Protein AF-A0A7L3P5R2-F1 (afdb_monomer_lite)

InterPro domains:
  IPR001412 Aminoacyl-tRNA synthetase, class I, conserved site [PS00178] (91-102)
  IPR002300 Aminoacyl-tRNA synthetase, class Ia [PF00133] (68-122)
  IPR002302 Leucine-tRNA ligase [PTHR43740] (38-122)
  IPR014729 Rossmann-like alpha/beta/alpha sandwich fold [G3DSA:3.40.50.620] (52-122)

Structure (mmCIF, N/CA/C/O backbone):
data_AF-A0A7L3P5R2-F1
#
_entry.id   AF-A0A7L3P5R2-F1
#
loop_
_atom_site.group_PDB
_atom_site.id
_atom_site.type_symbol
_atom_site.label_atom_id
_atom_site.label_alt_id
_atom_site.label_comp_id
_atom_site.label_asym_id
_atom_site.label_entity_id
_atom_site.label_seq_id
_atom_site.pdbx_PDB_ins_code
_atom_site.Cartn_x
_atom_site.Cartn_y
_atom_site.Cartn_z
_atom_site.occupancy
_atom_site.B_iso_or_equiv
_atom_site.auth_seq_id
_atom_site.auth_comp_id
_atom_site.auth_asym_id
_atom_site.auth_atom_id
_atom_site.pdbx_PDB_model_num
ATOM 1 N N . MET A 1 1 ? 15.165 -27.788 -8.217 1.00 37.94 1 MET A N 1
ATOM 2 C CA . MET A 1 1 ? 15.853 -26.503 -7.957 1.00 37.94 1 MET A CA 1
ATOM 3 C C . MET A 1 1 ? 15.854 -26.279 -6.453 1.00 37.94 1 MET A C 1
ATOM 5 O O . MET A 1 1 ? 14.787 -26.350 -5.860 1.00 37.94 1 MET A O 1
ATOM 9 N N . GLN A 1 2 ? 17.023 -26.158 -5.823 1.00 39.28 2 GLN A N 1
ATOM 10 C CA . GLN A 1 2 ? 17.146 -26.109 -4.360 1.00 39.28 2 GLN A CA 1
ATOM 11 C C . GLN A 1 2 ? 17.000 -24.658 -3.872 1.00 39.28 2 GLN A C 1
ATOM 13 O O . GLN A 1 2 ? 17.796 -23.802 -4.243 1.00 39.28 2 GLN A O 1
ATOM 18 N N . SER A 1 3 ? 15.969 -24.378 -3.073 1.00 40.75 3 SER A N 1
ATOM 19 C CA . SER A 1 3 ? 15.733 -23.066 -2.454 1.00 40.75 3 SER A CA 1
ATOM 20 C C . SER A 1 3 ? 16.736 -22.801 -1.327 1.00 40.75 3 SER A C 1
ATOM 22 O O . SER A 1 3 ? 16.927 -23.668 -0.473 1.00 40.75 3 SER A O 1
ATOM 24 N N . VAL A 1 4 ? 17.321 -21.601 -1.271 1.00 52.22 4 VAL A N 1
ATOM 25 C CA . VAL A 1 4 ? 18.307 -21.220 -0.244 1.00 52.22 4 VAL A CA 1
ATOM 26 C C . VAL A 1 4 ? 17.676 -20.237 0.743 1.00 52.22 4 VAL A C 1
ATOM 28 O O . VAL A 1 4 ? 17.328 -19.113 0.391 1.00 52.22 4 VAL A O 1
ATOM 31 N N . CYS A 1 5 ? 17.536 -20.652 2.003 1.00 44.84 5 CYS A N 1
ATOM 32 C CA . CYS A 1 5 ? 17.030 -19.810 3.087 1.00 44.84 5 CYS A CA 1
ATOM 33 C C . CYS A 1 5 ? 18.196 -19.361 3.979 1.00 44.84 5 CYS A C 1
ATOM 35 O O . CYS A 1 5 ? 18.815 -20.189 4.648 1.00 44.84 5 CYS A O 1
ATOM 37 N N . GLN A 1 6 ? 18.508 -18.061 3.996 1.00 50.25 6 GLN A N 1
ATOM 38 C CA . GLN A 1 6 ? 19.537 -17.503 4.880 1.00 50.25 6 GLN A CA 1
ATOM 39 C C . GLN A 1 6 ? 18.893 -17.012 6.187 1.00 50.25 6 GLN A C 1
ATOM 41 O O . GLN A 1 6 ? 18.003 -16.156 6.185 1.00 50.25 6 GLN A O 1
ATOM 46 N N . ARG A 1 7 ? 19.338 -17.559 7.327 1.00 43.69 7 ARG A N 1
ATOM 47 C CA . ARG A 1 7 ? 18.971 -17.061 8.664 1.00 43.69 7 ARG A CA 1
ATOM 48 C C . ARG A 1 7 ? 19.864 -15.883 9.025 1.00 43.69 7 ARG A C 1
ATOM 50 O O . ARG A 1 7 ? 21.067 -16.062 9.181 1.00 43.69 7 ARG A O 1
ATOM 57 N N . VAL A 1 8 ? 19.270 -14.712 9.240 1.00 49.19 8 VAL A N 1
ATOM 58 C CA . VAL A 1 8 ? 19.957 -13.570 9.853 1.00 49.19 8 VAL A CA 1
ATOM 59 C C . VAL A 1 8 ? 19.365 -13.383 11.248 1.00 49.19 8 VAL A C 1
ATOM 61 O O . VAL A 1 8 ? 18.234 -12.929 11.405 1.00 49.19 8 VAL A O 1
ATOM 64 N N . GLY A 1 9 ? 20.092 -13.822 12.276 1.00 37.81 9 GLY A N 1
ATOM 65 C CA . GLY A 1 9 ? 19.675 -13.687 13.672 1.00 37.81 9 GLY A CA 1
ATOM 66 C C . GLY A 1 9 ? 20.339 -12.482 14.330 1.00 37.81 9 GLY A C 1
ATOM 67 O O . GLY A 1 9 ? 21.562 -12.438 14.412 1.00 37.81 9 GLY A O 1
ATOM 68 N N . THR A 1 10 ? 19.556 -11.533 14.843 1.00 45.91 10 THR A N 1
ATOM 69 C CA . THR A 1 10 ? 20.037 -10.544 15.817 1.00 45.91 10 THR A CA 1
ATOM 70 C C . THR A 1 10 ? 19.516 -10.924 17.200 1.00 45.91 10 THR A C 1
ATOM 72 O O . THR A 1 10 ? 18.316 -11.083 17.420 1.00 45.91 10 THR A O 1
ATOM 75 N N . CYS A 1 11 ? 20.433 -11.138 18.143 1.00 36.56 11 CYS A N 1
ATOM 76 C CA . CYS A 1 11 ? 20.096 -11.489 19.517 1.00 36.56 11 CYS A CA 1
ATOM 77 C C . CYS A 1 11 ? 19.846 -10.198 20.307 1.00 36.56 11 CYS A C 1
ATOM 79 O O . CYS A 1 11 ? 20.792 -9.510 20.684 1.00 36.56 11 CYS A O 1
ATOM 81 N N . SER A 1 12 ? 18.584 -9.828 20.532 1.00 40.41 12 SER A N 1
ATOM 82 C CA . SER A 1 12 ? 18.245 -8.709 21.417 1.00 40.41 12 SER A CA 1
ATOM 83 C C . SER A 1 12 ? 18.005 -9.228 22.837 1.00 40.41 12 SER A C 1
ATOM 85 O O . SER A 1 12 ? 16.939 -9.770 23.137 1.00 40.41 12 SER A O 1
ATOM 87 N N . SER A 1 13 ? 18.976 -9.060 23.734 1.00 37.53 13 SER A N 1
ATOM 88 C CA . SER A 1 13 ? 18.777 -9.296 25.166 1.00 37.53 13 SER A CA 1
ATOM 89 C C . SER A 1 13 ? 18.027 -8.111 25.788 1.00 37.53 13 SER A C 1
ATOM 91 O O . SER A 1 13 ? 18.634 -7.107 26.155 1.00 37.53 13 SER A O 1
ATOM 93 N N . CYS A 1 14 ? 16.701 -8.202 25.912 1.00 36.53 14 CYS A N 1
ATOM 94 C CA . CYS A 1 14 ? 15.924 -7.231 26.688 1.00 36.53 14 CYS A CA 1
ATOM 95 C C . CYS A 1 14 ? 16.008 -7.562 28.184 1.00 36.53 14 CYS A C 1
ATOM 97 O O . CYS A 1 14 ? 15.380 -8.509 28.655 1.00 36.53 14 CYS A O 1
ATOM 99 N N . LEU A 1 15 ? 16.744 -6.753 28.946 1.00 35.22 15 LEU A N 1
ATOM 100 C CA . LEU A 1 15 ? 16.691 -6.765 30.407 1.00 35.22 15 LEU A CA 1
ATOM 101 C C . LEU A 1 15 ? 15.451 -5.990 30.873 1.00 35.22 15 LEU A C 1
ATOM 103 O O . LEU A 1 15 ? 15.415 -4.767 30.779 1.00 35.22 15 LEU A O 1
ATOM 107 N N . LYS A 1 16 ? 14.426 -6.684 31.383 1.00 39.38 16 LYS A N 1
ATOM 108 C CA . LYS A 1 16 ? 13.347 -6.038 32.151 1.00 39.38 16 LYS A CA 1
ATOM 109 C C . LYS A 1 16 ? 13.667 -6.117 33.643 1.00 39.38 16 LYS A C 1
ATOM 111 O O . LYS A 1 16 ? 13.842 -7.204 34.185 1.00 39.38 16 LYS A O 1
ATOM 116 N N . ARG A 1 17 ? 13.715 -4.957 34.300 1.00 37.00 17 ARG A N 1
ATOM 117 C CA . ARG A 1 17 ? 13.842 -4.806 35.755 1.00 37.00 17 ARG A CA 1
ATOM 118 C C . ARG A 1 17 ? 12.449 -4.974 36.377 1.00 37.00 17 ARG A C 1
ATOM 120 O O . ARG A 1 17 ? 11.601 -4.114 36.170 1.00 37.00 17 ARG A O 1
ATOM 127 N N . GLN A 1 18 ? 12.192 -6.063 37.103 1.00 39.16 18 GLN A N 1
ATOM 128 C CA . GLN A 1 18 ? 11.048 -6.137 38.023 1.00 39.16 18 GLN A CA 1
ATOM 129 C C . GLN A 1 18 ? 11.539 -5.777 39.426 1.00 39.16 18 GLN A C 1
ATOM 131 O O . GLN A 1 18 ? 12.379 -6.478 39.984 1.00 39.16 18 GLN A O 1
ATOM 136 N N . LEU A 1 19 ? 11.040 -4.669 39.972 1.00 37.09 19 LEU A N 1
ATOM 137 C CA . LEU A 1 19 ? 11.178 -4.330 41.386 1.00 37.09 19 LEU A CA 1
ATOM 138 C C . LEU A 1 19 ? 9.945 -4.878 42.105 1.00 37.09 19 LEU A C 1
ATOM 140 O O . LEU A 1 19 ? 8.884 -4.268 42.033 1.00 37.09 19 LEU A O 1
ATOM 144 N N . ASN A 1 20 ? 10.089 -6.016 42.781 1.00 33.75 20 ASN A N 1
ATOM 145 C CA . ASN A 1 20 ? 9.137 -6.439 43.804 1.00 33.75 20 ASN A CA 1
ATOM 146 C C . ASN A 1 20 ? 9.793 -6.201 45.169 1.00 33.75 20 ASN A C 1
ATOM 148 O O . ASN A 1 20 ? 10.969 -6.511 45.356 1.00 33.75 20 ASN A O 1
ATOM 152 N N . GLY A 1 21 ? 9.048 -5.557 46.067 1.00 39.06 21 GLY A N 1
ATOM 153 C CA . GLY A 1 21 ? 9.533 -5.066 47.352 1.00 39.06 21 GLY A CA 1
ATOM 154 C C . GLY A 1 21 ? 9.866 -6.147 48.384 1.00 39.06 21 GLY A C 1
ATOM 155 O O . GLY A 1 21 ? 9.435 -7.289 48.271 1.00 39.06 21 GLY A O 1
ATOM 156 N N . LEU A 1 22 ? 10.603 -5.676 49.399 1.00 45.34 22 LEU A N 1
ATOM 157 C CA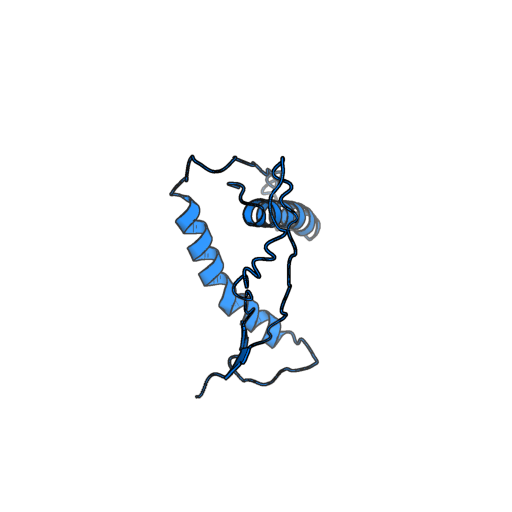 . LEU A 1 22 ? 11.004 -6.284 50.676 1.00 45.34 22 LEU A CA 1
ATOM 158 C C . LEU A 1 22 ? 11.828 -7.589 50.626 1.00 45.34 22 LEU A C 1
ATOM 160 O O . LEU A 1 22 ? 11.323 -8.658 50.316 1.00 45.34 22 LEU A O 1
ATOM 164 N N . LEU A 1 23 ? 13.108 -7.449 51.014 1.00 48.00 23 LEU A N 1
ATOM 165 C CA . LEU A 1 23 ? 14.112 -8.484 51.316 1.00 48.00 23 LEU A CA 1
ATOM 166 C C . LEU A 1 23 ? 14.033 -9.769 50.467 1.00 48.00 23 LEU A C 1
ATOM 168 O O . LEU A 1 23 ? 13.486 -10.786 50.881 1.00 48.00 23 LEU A O 1
ATOM 172 N N . GLY A 1 24 ? 14.690 -9.770 49.307 1.00 35.06 24 GLY A N 1
ATOM 173 C CA . GLY A 1 24 ? 14.839 -10.981 48.504 1.00 35.06 24 GLY A CA 1
ATOM 174 C C . GLY A 1 24 ? 15.974 -10.863 47.496 1.00 35.06 24 GLY A C 1
ATOM 175 O O . GLY A 1 24 ? 15.980 -9.961 46.665 1.00 35.06 24 GLY A O 1
ATOM 176 N N . LEU A 1 25 ? 16.939 -11.779 47.601 1.00 38.78 25 LEU A N 1
ATOM 177 C CA . LEU A 1 25 ? 18.038 -12.036 46.668 1.00 38.78 25 LEU A CA 1
ATOM 178 C C . LEU A 1 25 ? 17.713 -11.678 45.207 1.00 38.78 25 LEU A C 1
ATOM 180 O O . LEU A 1 25 ? 16.754 -12.184 44.622 1.00 38.78 25 LEU A O 1
ATOM 184 N N . ILE A 1 26 ? 18.585 -10.873 44.593 1.00 40.59 26 ILE A N 1
ATOM 185 C CA . ILE A 1 26 ? 18.522 -10.498 43.177 1.00 40.59 26 ILE A CA 1
ATOM 186 C C . ILE A 1 26 ? 18.785 -11.749 42.320 1.00 40.59 26 ILE A C 1
ATOM 188 O O . ILE A 1 26 ? 19.919 -12.043 41.942 1.00 40.59 26 ILE A O 1
ATOM 192 N N . LYS A 1 27 ? 17.739 -12.515 41.999 1.00 36.44 27 LYS A N 1
ATOM 193 C CA . LYS A 1 27 ? 17.817 -13.608 41.022 1.00 36.44 27 LYS A CA 1
ATOM 194 C C . LYS A 1 27 ? 17.681 -13.035 39.612 1.00 36.44 27 LYS A C 1
ATOM 196 O O . LYS A 1 27 ? 16.581 -12.764 39.136 1.00 36.44 27 LYS A O 1
ATOM 201 N N . TRP A 1 28 ? 18.809 -12.891 38.917 1.00 38.62 28 TRP A N 1
ATOM 202 C CA . TRP A 1 28 ? 18.831 -12.624 37.478 1.00 38.62 28 TRP A CA 1
ATOM 203 C C . TRP A 1 28 ? 18.371 -13.872 36.718 1.00 38.62 28 TRP A C 1
ATOM 205 O O . TRP A 1 28 ? 19.161 -14.755 36.392 1.00 38.62 28 TRP A O 1
ATOM 215 N N . GLN A 1 29 ? 17.078 -13.967 36.422 1.00 39.81 29 GLN A N 1
ATOM 216 C CA . GLN A 1 29 ? 16.579 -14.947 35.462 1.00 39.81 29 GLN A CA 1
ATOM 217 C C . GLN A 1 29 ? 16.835 -14.416 34.046 1.00 39.81 29 GLN A C 1
ATOM 219 O O . GLN A 1 29 ? 16.123 -13.536 33.559 1.00 39.81 29 GLN A O 1
ATOM 224 N N . ARG A 1 30 ? 17.850 -14.959 33.361 1.00 38.75 30 ARG A N 1
ATOM 225 C CA . ARG A 1 30 ? 17.992 -14.811 31.904 1.00 38.75 30 ARG A CA 1
ATOM 226 C C . ARG A 1 30 ? 16.826 -15.541 31.231 1.00 38.75 30 ARG A C 1
ATOM 228 O O . ARG A 1 30 ? 16.943 -16.710 30.881 1.00 38.75 30 ARG A O 1
ATOM 235 N N . LYS A 1 31 ? 15.698 -14.860 31.019 1.00 40.94 31 LYS A N 1
ATOM 236 C CA . LYS A 1 31 ? 14.735 -15.298 30.004 1.00 40.94 31 LYS A CA 1
ATOM 237 C C . LYS A 1 31 ? 15.351 -15.013 28.640 1.00 40.94 31 LYS A C 1
ATOM 239 O O . LYS A 1 31 ? 15.371 -13.871 28.186 1.00 40.94 31 LYS A O 1
ATOM 244 N N . VAL A 1 32 ? 15.881 -16.054 28.006 1.00 45.94 32 VAL A N 1
ATOM 245 C CA . VAL A 1 32 ? 16.211 -16.025 26.582 1.00 45.94 32 VAL A CA 1
ATOM 246 C C . VAL A 1 32 ? 14.877 -15.928 25.846 1.00 45.94 32 VAL A C 1
ATOM 248 O O . VAL A 1 32 ? 14.145 -16.907 25.735 1.00 45.94 32 VAL A O 1
ATOM 251 N N . VAL A 1 33 ? 14.507 -14.720 25.421 1.00 51.00 33 VAL A N 1
ATOM 252 C CA . VAL A 1 33 ? 13.424 -14.551 24.448 1.00 51.00 33 VAL A CA 1
ATOM 253 C C . VAL A 1 33 ? 13.886 -15.290 23.189 1.00 51.00 33 VAL A C 1
ATOM 255 O O . VAL A 1 33 ? 15.027 -15.057 22.778 1.00 51.00 33 VAL A O 1
ATOM 258 N N . PRO A 1 34 ? 13.077 -16.187 22.591 1.00 47.59 34 PRO A N 1
ATOM 259 C CA . PRO A 1 34 ? 13.457 -16.811 21.335 1.00 47.59 34 PRO A CA 1
ATOM 260 C C . PRO A 1 34 ? 13.765 -15.682 20.359 1.00 47.59 34 PRO A C 1
ATOM 262 O O . PRO A 1 34 ? 12.908 -14.829 20.112 1.00 47.59 34 PRO A O 1
ATOM 265 N N . ALA A 1 35 ? 15.007 -15.620 19.879 1.00 52.56 35 ALA A N 1
ATOM 266 C CA . ALA A 1 35 ? 15.392 -14.652 18.870 1.00 52.56 35 ALA A CA 1
ATOM 267 C C . ALA A 1 35 ? 14.375 -14.768 17.731 1.00 52.56 35 ALA A C 1
ATOM 269 O O . ALA A 1 35 ? 14.198 -15.847 17.164 1.00 52.56 35 ALA A O 1
ATOM 270 N N . CYS A 1 36 ? 13.656 -13.685 17.438 1.00 51.91 36 CYS A N 1
ATOM 271 C CA . CYS A 1 36 ? 12.788 -13.633 16.274 1.00 51.91 36 CYS A CA 1
ATOM 272 C C . CYS A 1 36 ? 13.710 -13.661 15.053 1.00 51.91 36 CYS A C 1
ATOM 274 O O . CYS A 1 36 ? 14.235 -12.632 14.626 1.00 51.91 36 CYS A O 1
ATOM 276 N N . VAL A 1 37 ? 14.003 -14.866 14.560 1.00 54.28 37 VAL A N 1
ATOM 277 C CA . VAL A 1 37 ? 14.868 -15.061 13.402 1.00 54.28 37 VAL A CA 1
ATOM 278 C C . VAL A 1 37 ? 14.091 -14.582 12.189 1.00 54.28 37 VAL A C 1
ATOM 280 O O . VAL A 1 37 ? 13.234 -15.289 11.660 1.00 54.28 37 VAL A O 1
ATOM 283 N N . ARG A 1 38 ? 14.396 -13.367 11.734 1.00 60.53 38 ARG A N 1
ATOM 284 C CA . ARG A 1 38 ? 13.933 -12.903 10.431 1.00 60.53 38 ARG A CA 1
ATOM 285 C C . ARG A 1 38 ? 14.675 -13.719 9.381 1.00 60.53 38 ARG A C 1
ATOM 287 O O . ARG A 1 38 ? 15.891 -13.624 9.235 1.00 60.53 38 ARG A O 1
ATOM 294 N N . THR A 1 39 ? 13.943 -14.588 8.700 1.00 63.00 39 THR A N 1
ATOM 295 C CA . THR A 1 39 ? 14.480 -15.380 7.596 1.00 63.00 39 THR A CA 1
ATOM 296 C C . THR A 1 39 ? 14.245 -14.618 6.309 1.00 63.00 39 THR A C 1
ATOM 298 O O . THR A 1 39 ? 13.129 -14.182 6.032 1.00 63.00 39 THR A O 1
ATOM 301 N N . ILE A 1 40 ? 15.315 -14.420 5.544 1.00 73.19 40 ILE A N 1
ATOM 302 C CA . ILE A 1 40 ? 15.219 -13.809 4.227 1.00 73.19 40 ILE A CA 1
ATOM 303 C C . ILE A 1 40 ? 15.106 -14.957 3.226 1.00 73.19 40 ILE A C 1
ATOM 305 O O . ILE A 1 40 ? 16.001 -15.799 3.124 1.00 73.19 40 ILE A O 1
ATOM 309 N N . TYR A 1 41 ? 13.981 -15.006 2.518 1.00 72.12 41 TYR A N 1
ATOM 310 C CA . TYR A 1 41 ? 13.745 -15.986 1.466 1.00 72.12 41 TYR A CA 1
ATOM 311 C C . TYR A 1 41 ? 14.267 -15.450 0.131 1.00 72.12 41 TYR A C 1
ATOM 313 O O . TYR A 1 41 ? 13.910 -14.345 -0.276 1.00 72.12 41 TYR A O 1
ATOM 321 N N . SER A 1 42 ? 15.093 -16.243 -0.551 1.00 74.31 42 SER A N 1
ATOM 322 C CA . SER A 1 42 ? 15.484 -16.004 -1.938 1.00 74.31 42 SER A CA 1
ATOM 323 C C . SER A 1 42 ? 15.281 -17.280 -2.739 1.00 74.31 42 SER A C 1
ATOM 325 O O . SER A 1 42 ? 15.781 -18.344 -2.379 1.00 74.31 42 SER A O 1
ATOM 327 N N . GLU A 1 43 ? 14.540 -17.168 -3.836 1.00 71.50 43 GLU A N 1
ATOM 328 C CA . GLU A 1 43 ? 14.291 -18.285 -4.746 1.00 71.50 43 GLU A CA 1
ATOM 329 C C . GLU A 1 43 ? 15.580 -18.725 -5.456 1.00 71.50 43 GLU A C 1
ATOM 331 O O . GLU A 1 43 ? 15.852 -19.915 -5.582 1.00 71.50 43 GLU A O 1
ATOM 336 N N . THR A 1 44 ? 16.405 -17.761 -5.874 1.00 74.94 44 THR A N 1
ATOM 337 C CA . THR A 1 44 ? 17.623 -18.001 -6.662 1.00 74.94 44 THR A CA 1
ATOM 338 C C . THR A 1 44 ? 18.898 -18.026 -5.821 1.00 74.94 44 THR A C 1
ATOM 340 O O . THR A 1 44 ? 19.944 -18.439 -6.317 1.00 74.94 44 THR A O 1
ATOM 343 N N . GLY A 1 45 ? 18.855 -17.524 -4.581 1.00 79.25 45 GLY A N 1
ATOM 344 C CA . GLY A 1 45 ? 20.036 -17.338 -3.730 1.00 79.25 45 GLY A CA 1
ATOM 345 C C . GLY A 1 45 ? 21.021 -16.274 -4.238 1.00 79.25 45 GLY A C 1
ATOM 346 O O . GLY A 1 45 ? 22.048 -16.043 -3.603 1.00 79.25 45 GLY A O 1
ATOM 347 N N . LYS A 1 46 ? 20.720 -15.610 -5.363 1.00 77.56 46 LYS A N 1
ATOM 348 C CA . LYS A 1 46 ? 21.538 -14.548 -5.957 1.00 77.56 46 LYS A CA 1
ATOM 349 C C . LYS A 1 46 ? 20.921 -13.192 -5.635 1.00 77.56 46 LYS A C 1
ATOM 351 O O . LYS A 1 46 ? 19.780 -12.919 -5.999 1.00 77.56 46 LYS A O 1
ATOM 356 N N . TRP A 1 47 ? 21.694 -12.346 -4.963 1.00 77.25 47 TRP A N 1
ATOM 357 C CA . TRP A 1 47 ? 21.301 -10.987 -4.604 1.00 77.25 47 TRP A CA 1
ATOM 358 C C . TRP A 1 47 ? 21.909 -10.006 -5.602 1.00 77.25 47 TRP A C 1
ATOM 360 O O . TRP A 1 47 ? 23.084 -9.655 -5.510 1.00 77.25 47 TRP A O 1
ATOM 370 N N . GLU A 1 48 ? 21.123 -9.597 -6.592 1.00 79.06 48 GLU A N 1
ATOM 371 C CA . GLU A 1 48 ? 21.547 -8.572 -7.545 1.00 79.06 48 GLU A CA 1
ATOM 372 C C . GLU A 1 48 ? 21.583 -7.197 -6.872 1.00 79.06 48 GLU A C 1
ATOM 374 O O . GLU A 1 48 ? 20.676 -6.824 -6.126 1.00 79.06 48 GLU A O 1
ATOM 379 N N . LYS A 1 49 ? 22.634 -6.419 -7.154 1.00 82.50 49 LYS A N 1
ATOM 380 C CA . LYS A 1 49 ? 22.789 -5.059 -6.613 1.00 82.50 49 LYS A CA 1
ATOM 381 C C . LYS A 1 49 ? 21.822 -4.065 -7.270 1.00 82.50 49 LYS A C 1
ATOM 383 O O . LYS A 1 49 ? 21.474 -3.052 -6.670 1.00 82.50 49 LYS A O 1
ATOM 388 N N . THR A 1 50 ? 21.401 -4.338 -8.504 1.00 87.62 50 THR A N 1
ATOM 389 C CA . THR A 1 50 ? 20.528 -3.476 -9.303 1.00 87.62 50 THR A CA 1
ATOM 390 C C . THR A 1 50 ? 19.088 -3.979 -9.271 1.00 87.62 50 THR A C 1
ATOM 392 O O . THR A 1 50 ? 18.778 -5.091 -9.685 1.00 87.62 50 THR A O 1
ATOM 395 N N . TYR A 1 51 ? 18.167 -3.132 -8.808 1.00 84.75 51 TYR A N 1
ATOM 396 C CA . TYR A 1 51 ? 16.745 -3.472 -8.749 1.00 84.75 51 TYR A CA 1
ATOM 397 C C . TYR A 1 51 ? 16.016 -3.063 -10.040 1.00 84.75 51 TYR A C 1
ATOM 399 O O . TYR A 1 51 ? 15.422 -1.978 -10.129 1.00 84.75 51 TYR A O 1
ATOM 407 N N . GLY A 1 52 ? 16.116 -3.932 -11.052 1.00 91.31 52 GLY A N 1
ATOM 408 C CA . GLY A 1 52 ? 15.558 -3.738 -12.395 1.00 91.31 52 GLY A CA 1
ATOM 409 C C . GLY A 1 52 ? 14.028 -3.830 -12.486 1.00 91.31 52 GLY A C 1
ATOM 410 O O . GLY A 1 52 ? 13.348 -4.278 -11.561 1.00 91.31 52 GLY A O 1
ATOM 411 N N . LEU A 1 53 ? 13.480 -3.410 -13.631 1.00 93.62 53 LEU A N 1
ATOM 412 C CA . LEU A 1 53 ? 12.034 -3.383 -13.901 1.00 93.62 53 LEU A CA 1
ATOM 413 C C . LEU A 1 53 ? 11.406 -4.787 -13.898 1.00 93.62 53 LEU A C 1
ATOM 415 O O . LEU A 1 53 ? 10.353 -4.990 -13.300 1.00 93.62 53 LEU A O 1
ATOM 419 N N . GLU A 1 54 ? 12.069 -5.763 -14.515 1.00 90.81 54 GLU A N 1
ATOM 420 C CA . GLU A 1 54 ? 11.579 -7.146 -14.567 1.00 90.81 54 GLU A CA 1
ATOM 421 C C . GLU A 1 54 ? 11.522 -7.781 -13.176 1.00 90.81 54 GLU A C 1
ATOM 423 O O . GLU A 1 54 ? 10.548 -8.444 -12.818 1.00 90.81 54 GLU A O 1
ATOM 428 N N . THR A 1 55 ? 12.517 -7.492 -12.335 1.00 89.44 55 THR A N 1
ATOM 429 C CA . THR A 1 55 ? 12.513 -7.915 -10.933 1.00 89.44 55 THR A CA 1
ATOM 430 C C . THR A 1 55 ? 11.346 -7.283 -10.168 1.00 89.44 55 THR A C 1
ATOM 432 O O . THR A 1 55 ? 10.666 -8.001 -9.439 1.00 89.44 55 THR A O 1
ATOM 435 N N . ARG A 1 56 ? 11.042 -5.990 -10.376 1.00 91.50 56 ARG A N 1
ATOM 436 C CA . ARG A 1 56 ? 9.869 -5.324 -9.765 1.00 91.50 56 ARG A CA 1
ATOM 437 C C . ARG A 1 56 ? 8.565 -6.009 -10.143 1.00 91.50 56 ARG A C 1
ATOM 439 O O . ARG A 1 56 ? 7.817 -6.407 -9.256 1.00 91.50 56 ARG A O 1
ATOM 446 N N . LYS A 1 57 ? 8.337 -6.211 -11.443 1.00 94.56 57 LYS A N 1
ATOM 447 C CA . LYS A 1 57 ? 7.137 -6.887 -11.957 1.00 94.56 57 LYS A CA 1
ATOM 448 C C . LYS A 1 57 ? 6.990 -8.293 -11.380 1.00 94.56 57 LYS A C 1
ATOM 450 O O . LYS A 1 57 ? 5.897 -8.678 -10.977 1.00 94.56 57 LYS A O 1
ATOM 455 N N . ARG A 1 58 ? 8.089 -9.054 -11.300 1.00 91.69 58 ARG A N 1
ATOM 456 C CA . ARG A 1 58 ? 8.096 -10.403 -10.716 1.00 91.69 58 ARG A CA 1
ATOM 457 C C . ARG A 1 58 ? 7.725 -10.382 -9.233 1.00 91.69 58 ARG A C 1
ATOM 459 O O . ARG A 1 58 ? 6.902 -11.185 -8.804 1.00 91.69 58 ARG A O 1
ATOM 466 N N . VAL A 1 59 ? 8.296 -9.456 -8.464 1.00 90.25 59 VAL A N 1
ATOM 467 C CA . VAL A 1 59 ? 7.983 -9.281 -7.037 1.00 90.25 59 VAL A CA 1
ATOM 468 C C . VAL A 1 59 ? 6.514 -8.896 -6.851 1.00 90.25 59 VAL A C 1
ATOM 470 O O . VAL A 1 59 ? 5.817 -9.528 -6.060 1.00 90.25 59 VAL A O 1
ATOM 473 N N . GLU A 1 60 ? 6.018 -7.915 -7.605 1.00 93.75 60 GLU A N 1
ATOM 474 C CA . GLU A 1 60 ? 4.612 -7.498 -7.565 1.00 93.75 60 GLU A CA 1
ATOM 475 C C . GLU A 1 60 ? 3.673 -8.658 -7.914 1.00 93.75 60 GLU A C 1
ATOM 477 O O . GLU A 1 60 ? 2.729 -8.924 -7.173 1.00 93.75 60 GLU A O 1
ATOM 482 N N . SER A 1 61 ? 3.970 -9.406 -8.980 1.00 95.00 61 SER A N 1
ATOM 483 C CA . SER A 1 61 ? 3.196 -10.581 -9.397 1.00 95.00 61 SER A CA 1
ATOM 484 C C . SER A 1 61 ? 3.171 -11.677 -8.327 1.00 95.00 61 SER A C 1
ATOM 486 O O . SER A 1 61 ? 2.128 -12.289 -8.098 1.00 95.00 61 SER A O 1
ATOM 488 N N . TRP A 1 62 ? 4.283 -11.889 -7.619 1.00 92.31 62 TRP A N 1
ATOM 489 C CA . TRP A 1 62 ? 4.373 -12.876 -6.545 1.00 92.31 62 TRP A CA 1
ATOM 490 C C . TRP A 1 62 ? 3.562 -12.480 -5.299 1.00 92.31 62 TRP A C 1
ATOM 492 O O . TRP A 1 62 ? 2.907 -13.332 -4.687 1.00 92.31 62 TRP A O 1
ATOM 502 N N . TRP A 1 63 ? 3.580 -11.199 -4.911 1.00 92.94 63 TRP A N 1
ATOM 503 C CA . TRP A 1 63 ? 2.894 -10.710 -3.707 1.00 92.94 63 TRP A CA 1
ATOM 504 C C . TRP A 1 63 ? 1.408 -10.411 -3.918 1.00 92.94 63 TRP A C 1
ATOM 506 O O . TRP A 1 63 ? 0.615 -10.648 -3.007 1.00 92.94 63 TRP A O 1
ATOM 516 N N . LEU A 1 64 ? 1.009 -9.931 -5.100 1.00 92.94 64 LEU A N 1
ATOM 517 C CA . LEU A 1 64 ? -0.367 -9.523 -5.398 1.00 92.94 64 LEU A CA 1
ATOM 518 C C . LEU A 1 64 ? -1.437 -10.564 -4.999 1.00 92.94 64 LEU A C 1
ATOM 520 O O . LEU A 1 64 ? -2.381 -10.174 -4.309 1.00 92.94 64 LEU A O 1
ATOM 524 N N . PRO A 1 65 ? -1.339 -11.861 -5.366 1.00 94.25 65 PRO A N 1
ATOM 525 C CA . PRO A 1 65 ? -2.362 -12.842 -4.997 1.00 94.25 65 PRO A CA 1
ATOM 526 C C . PRO A 1 65 ? -2.410 -13.107 -3.487 1.00 94.25 65 PRO A C 1
ATOM 528 O O . PRO A 1 65 ? -3.494 -13.252 -2.933 1.00 94.25 65 PRO A O 1
ATOM 531 N N . ARG A 1 66 ? -1.257 -13.109 -2.806 1.00 92.75 66 ARG A N 1
ATOM 532 C CA . ARG A 1 66 ? -1.160 -13.340 -1.352 1.00 92.75 66 ARG A CA 1
ATOM 533 C C . ARG A 1 66 ? -1.789 -12.201 -0.562 1.00 92.75 66 ARG A C 1
ATOM 535 O O . ARG A 1 66 ? -2.529 -12.439 0.383 1.00 92.75 66 ARG A O 1
ATOM 542 N N . ILE A 1 67 ? -1.516 -10.969 -0.986 1.00 90.62 67 ILE A N 1
ATOM 543 C CA . ILE A 1 67 ? -2.109 -9.776 -0.384 1.00 90.62 67 ILE A CA 1
ATOM 544 C C . ILE A 1 67 ? -3.626 -9.781 -0.612 1.00 90.62 67 ILE A C 1
ATOM 546 O O . ILE A 1 67 ? -4.374 -9.540 0.329 1.00 90.62 67 ILE A O 1
ATOM 550 N N . LYS A 1 68 ? -4.097 -10.101 -1.828 1.00 90.06 68 LYS A N 1
ATOM 551 C CA . LYS A 1 68 ? -5.539 -10.209 -2.121 1.00 90.06 68 LYS A CA 1
ATOM 552 C C . LYS A 1 68 ? -6.238 -11.240 -1.232 1.00 90.06 68 LYS A C 1
ATOM 554 O O . LYS A 1 68 ? -7.283 -10.936 -0.670 1.00 90.06 68 LYS A O 1
ATOM 559 N N . ASP A 1 69 ? -5.647 -12.420 -1.082 1.00 89.38 69 ASP A N 1
ATOM 560 C CA . ASP A 1 69 ? -6.156 -13.487 -0.215 1.00 89.38 69 ASP A CA 1
ATOM 561 C C . ASP A 1 69 ? -6.214 -13.052 1.262 1.00 89.38 69 ASP A C 1
ATOM 563 O O . ASP A 1 69 ? -7.219 -13.264 1.938 1.00 89.38 69 ASP A O 1
ATOM 567 N N . GLU A 1 70 ? -5.187 -12.348 1.751 1.00 84.69 70 GLU A N 1
ATOM 568 C CA . GLU A 1 70 ? -5.192 -11.767 3.099 1.00 84.69 70 GLU A CA 1
ATOM 569 C C . GLU A 1 70 ? -6.338 -10.761 3.296 1.00 84.69 70 GLU A C 1
ATOM 571 O O . GLU A 1 70 ? -6.985 -10.776 4.342 1.00 84.69 70 GLU A O 1
ATOM 576 N N . PHE A 1 71 ? -6.621 -9.910 2.302 1.00 81.50 71 PHE A N 1
ATOM 577 C CA . PHE A 1 71 ? -7.732 -8.956 2.371 1.00 81.50 71 PHE A CA 1
ATOM 578 C C . PHE A 1 71 ? -9.103 -9.645 2.431 1.00 81.50 71 PHE A C 1
ATOM 580 O O . PHE A 1 71 ? -9.973 -9.184 3.168 1.00 81.50 71 PHE A O 1
ATOM 587 N N . CYS A 1 72 ? -9.296 -10.766 1.731 1.00 76.56 72 CYS A N 1
ATOM 588 C CA . CYS A 1 72 ? -10.554 -11.520 1.777 1.00 76.56 72 CYS A CA 1
ATOM 589 C C . CYS A 1 72 ? -10.846 -12.118 3.169 1.00 76.56 72 CYS A C 1
ATOM 591 O O . CYS A 1 72 ? -12.007 -12.221 3.570 1.00 76.56 72 CYS A O 1
ATOM 593 N N . ARG A 1 73 ? -9.801 -12.465 3.933 1.00 72.88 73 ARG A N 1
ATOM 594 C CA . ARG A 1 73 ? -9.921 -13.041 5.287 1.00 72.88 73 ARG A CA 1
ATOM 595 C C . ARG A 1 73 ? -10.341 -12.039 6.370 1.00 72.88 73 ARG A C 1
ATOM 597 O O . ARG A 1 73 ? -10.671 -12.449 7.474 1.00 72.88 73 ARG A O 1
ATOM 604 N N . ILE A 1 74 ? -10.354 -10.735 6.080 1.00 65.69 74 ILE A N 1
ATOM 605 C CA . ILE A 1 74 ? -10.673 -9.673 7.060 1.00 65.69 74 ILE A CA 1
ATOM 606 C C . ILE A 1 74 ? -12.155 -9.705 7.505 1.00 65.69 74 ILE A C 1
ATOM 608 O O . ILE A 1 74 ? -12.520 -9.082 8.500 1.00 65.69 74 ILE A O 1
ATOM 612 N N . SER A 1 75 ? -13.011 -10.469 6.819 1.00 57.25 75 SER A N 1
ATOM 613 C CA . SER A 1 75 ? -14.439 -10.615 7.139 1.00 57.25 75 SER A CA 1
ATOM 614 C C . SER A 1 75 ? -14.724 -11.240 8.517 1.00 57.25 75 SER A C 1
ATOM 616 O O . SER A 1 75 ? -15.779 -10.976 9.097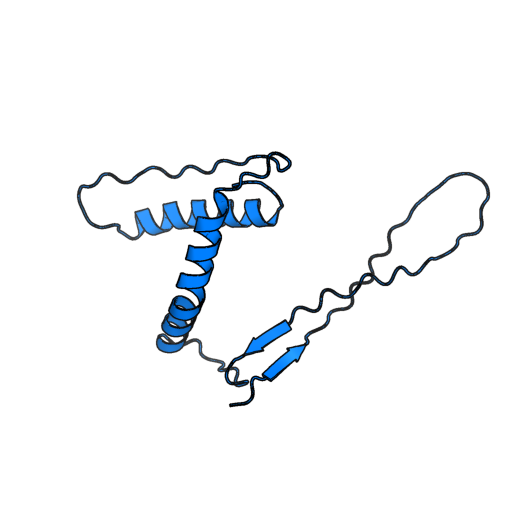 1.00 57.25 75 SER A O 1
ATOM 618 N N . GLU A 1 76 ? -13.777 -11.969 9.110 1.00 63.16 76 GLU A N 1
ATOM 619 C CA . GLU A 1 76 ? -13.888 -12.486 10.478 1.00 63.16 76 GLU A CA 1
ATOM 620 C C . GLU A 1 76 ? -13.409 -11.422 11.482 1.00 63.16 76 GLU A C 1
ATOM 622 O O . GLU A 1 76 ? -12.250 -11.353 11.891 1.00 63.16 76 GLU A O 1
ATOM 627 N N . THR A 1 77 ? -14.313 -10.507 11.839 1.00 65.94 77 THR A N 1
ATOM 628 C CA . THR A 1 77 ? -14.028 -9.390 12.751 1.00 65.94 77 THR A CA 1
ATOM 629 C C . THR A 1 77 ? -13.789 -9.905 14.175 1.00 65.94 77 THR A C 1
ATOM 631 O O . THR A 1 77 ? -14.730 -10.038 14.961 1.00 65.94 77 THR A O 1
ATOM 634 N N . ASP A 1 78 ? -12.527 -10.129 14.545 1.00 69.12 78 ASP A N 1
ATOM 635 C CA . ASP A 1 78 ? -12.113 -10.290 15.943 1.00 69.12 78 ASP A CA 1
ATOM 636 C C . ASP A 1 78 ? -12.506 -9.035 16.734 1.00 69.12 78 ASP A C 1
ATOM 638 O O . ASP A 1 78 ? -11.836 -8.000 16.677 1.00 69.12 78 ASP A O 1
ATOM 642 N N . LYS A 1 79 ? -13.613 -9.106 17.480 1.00 74.56 79 LYS A N 1
ATOM 643 C CA . LYS A 1 79 ? -14.146 -7.984 18.278 1.00 74.56 79 LYS A CA 1
ATOM 644 C C . LYS A 1 79 ? -13.234 -7.584 19.449 1.00 74.56 79 LYS A C 1
ATOM 646 O O . LYS A 1 79 ? -13.516 -6.603 20.128 1.00 74.56 79 LYS A O 1
ATOM 651 N N . SER A 1 80 ? -12.167 -8.344 19.701 1.00 82.00 80 SER A N 1
ATOM 652 C CA . SER A 1 80 ? -11.199 -8.115 20.777 1.00 82.00 80 SER A CA 1
ATOM 653 C C . SER A 1 80 ? -10.197 -6.996 20.472 1.00 82.00 80 SER A C 1
ATOM 655 O O . SER A 1 80 ? -9.595 -6.451 21.396 1.00 82.00 80 SER A O 1
ATOM 657 N N . ARG A 1 81 ? -9.998 -6.644 19.193 1.00 85.69 81 ARG A N 1
ATOM 658 C CA . ARG A 1 81 ? -9.001 -5.649 18.769 1.00 85.69 81 ARG A CA 1
ATOM 659 C C . ARG A 1 81 ? -9.621 -4.248 18.676 1.00 85.69 81 ARG A C 1
ATOM 661 O O . ARG A 1 81 ? -10.758 -4.113 18.225 1.00 85.69 81 ARG A O 1
ATOM 668 N N . PRO A 1 82 ? -8.886 -3.185 19.056 1.00 90.31 82 PRO A N 1
ATOM 669 C CA . PRO A 1 82 ? -9.377 -1.818 18.917 1.00 90.31 82 PRO A CA 1
ATOM 670 C C . PRO A 1 82 ? -9.534 -1.451 17.435 1.00 90.31 82 PRO A C 1
ATOM 672 O O . PRO A 1 82 ? -8.624 -1.684 16.635 1.00 90.31 82 PRO A O 1
ATOM 675 N N . LYS A 1 83 ? -10.687 -0.877 17.078 1.00 91.12 83 LYS A N 1
ATOM 676 C CA . LYS A 1 83 ? -11.019 -0.470 15.705 1.00 91.12 83 LYS A CA 1
ATOM 677 C C . LYS A 1 83 ? -10.309 0.824 15.318 1.00 91.12 83 LYS A C 1
ATOM 679 O O . LYS A 1 83 ? -10.214 1.743 16.129 1.00 91.12 83 LYS A O 1
ATOM 684 N N . PHE A 1 84 ? -9.872 0.922 14.069 1.00 92.81 84 PHE A N 1
ATOM 685 C CA . PHE A 1 84 ? -9.271 2.129 13.514 1.00 92.81 84 PHE A CA 1
ATOM 686 C C . PHE A 1 84 ? -9.692 2.314 12.060 1.00 92.81 84 PHE A C 1
ATOM 688 O O . PHE A 1 84 ? -9.291 1.552 11.194 1.00 92.81 84 PHE A O 1
ATOM 695 N N . TYR A 1 85 ? -10.491 3.340 11.782 1.00 93.69 85 TYR A N 1
ATOM 696 C CA . TYR A 1 85 ? -11.047 3.566 10.453 1.00 93.69 85 TYR A CA 1
ATOM 697 C C . TYR A 1 85 ? -10.237 4.614 9.687 1.00 93.69 85 TYR A C 1
ATOM 699 O O . TYR A 1 85 ? -10.067 5.739 10.160 1.00 93.69 85 TYR A O 1
ATOM 707 N N . VAL A 1 86 ? -9.754 4.253 8.496 1.00 95.06 86 VAL A N 1
ATOM 708 C CA . VAL A 1 86 ? -9.068 5.172 7.577 1.00 95.06 86 VAL A CA 1
ATOM 709 C C . VAL A 1 86 ? -9.937 5.375 6.350 1.00 95.06 86 VAL A C 1
ATOM 711 O O . VAL A 1 86 ? -10.156 4.440 5.585 1.00 95.06 86 VAL A O 1
ATOM 714 N N . LEU A 1 87 ? -10.388 6.609 6.136 1.00 95.19 87 LEU A N 1
ATOM 715 C CA . LEU A 1 87 ? -11.159 6.981 4.958 1.00 95.19 87 LEU A CA 1
ATOM 716 C C . LEU A 1 87 ? -10.323 7.873 4.045 1.00 95.19 87 LEU A C 1
ATOM 718 O O . LEU A 1 87 ? -9.784 8.892 4.473 1.00 95.19 87 LEU A O 1
ATOM 722 N N . SER A 1 88 ? -10.244 7.486 2.775 1.00 95.25 88 SER A N 1
ATOM 723 C CA . SER A 1 88 ? -9.790 8.362 1.698 1.00 95.25 88 SER A CA 1
ATOM 724 C C . SER A 1 88 ? -11.000 8.842 0.905 1.00 95.25 88 SER A C 1
ATOM 726 O O . SER A 1 88 ? -12.011 8.145 0.821 1.00 95.25 88 SER A O 1
ATOM 728 N N . MET A 1 89 ? -10.919 10.046 0.346 1.00 94.88 89 MET A N 1
ATOM 729 C CA . MET A 1 89 ? -12.008 10.581 -0.468 1.00 94.88 89 MET A CA 1
ATOM 730 C C . MET A 1 89 ? -12.146 9.754 -1.749 1.00 94.88 89 MET A C 1
ATOM 732 O O . MET A 1 89 ? -11.170 9.551 -2.481 1.00 94.88 89 M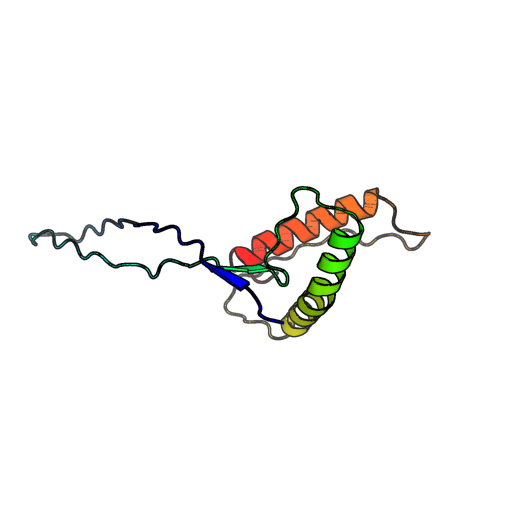ET A O 1
ATOM 736 N N . PHE A 1 90 ? -13.361 9.280 -2.024 1.00 94.00 90 PHE A N 1
ATOM 737 C CA . PHE A 1 90 ? -13.643 8.588 -3.276 1.00 94.00 90 PHE A CA 1
ATOM 738 C C . PHE A 1 90 ? -13.460 9.541 -4.464 1.00 94.00 90 PHE A C 1
ATOM 740 O O . PHE A 1 90 ? -13.791 10.725 -4.357 1.00 94.00 90 PHE A O 1
ATOM 747 N N . PRO A 1 91 ? -12.907 9.052 -5.585 1.00 94.94 91 PRO A N 1
ATOM 748 C CA . PRO A 1 91 ? -12.661 9.893 -6.741 1.00 94.94 91 PRO A CA 1
ATOM 749 C C . PRO A 1 91 ? -13.970 10.138 -7.491 1.00 94.94 91 PRO A C 1
ATOM 751 O O . PRO A 1 91 ? -14.845 9.273 -7.544 1.00 94.94 91 PRO A O 1
ATOM 754 N N . TYR A 1 92 ? -14.084 11.299 -8.131 1.00 94.81 92 TYR A N 1
ATOM 755 C CA . TYR A 1 92 ? -15.169 11.536 -9.077 1.00 94.81 92 TYR A CA 1
ATOM 756 C C . TYR A 1 92 ? -14.922 10.714 -10.361 1.00 94.81 92 TYR A C 1
ATOM 758 O O . TYR A 1 92 ? -13.804 10.750 -10.883 1.00 94.81 92 TYR A O 1
ATOM 766 N N . PRO A 1 93 ? -15.913 9.974 -10.900 1.00 93.25 93 PRO A N 1
ATOM 767 C CA . PRO A 1 93 ? -15.709 9.015 -11.992 1.00 93.25 93 PRO A CA 1
ATOM 768 C C . PRO A 1 93 ? -15.629 9.672 -13.386 1.00 93.25 93 PRO A C 1
ATOM 770 O O . PRO A 1 93 ? -16.145 9.142 -14.364 1.00 93.25 93 PRO A O 1
ATOM 773 N N . SER A 1 94 ? -14.986 10.834 -13.506 1.00 89.19 94 SER A N 1
ATOM 774 C CA . SER A 1 94 ? -14.878 11.590 -14.764 1.00 89.19 94 SER A CA 1
ATOM 775 C C . SER A 1 94 ? -13.718 11.163 -15.668 1.00 89.19 94 SER A C 1
ATOM 777 O O . SER A 1 94 ? -13.567 1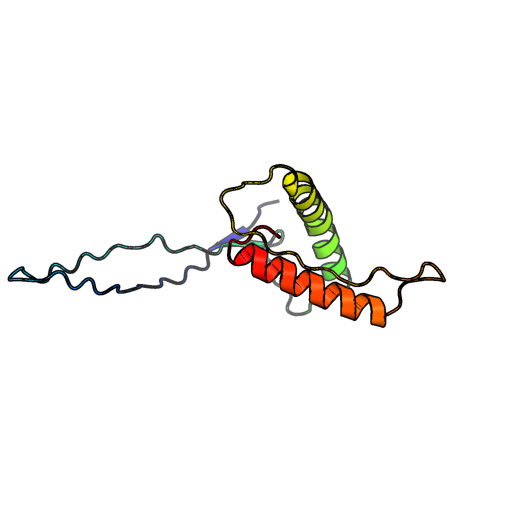1.704 -16.762 1.00 89.19 94 SER A O 1
ATOM 779 N N . GLY A 1 95 ? -12.873 10.221 -15.241 1.00 93.19 95 GLY A N 1
ATOM 780 C CA . GLY A 1 95 ? -11.714 9.809 -16.024 1.00 93.19 95 GLY A CA 1
ATOM 781 C C . GLY A 1 95 ? -10.824 8.778 -15.339 1.00 93.19 95 GLY A C 1
ATOM 782 O O . GLY A 1 95 ? -11.238 8.058 -14.433 1.00 93.19 95 GLY A O 1
ATOM 783 N N . LYS A 1 96 ? -9.573 8.698 -15.804 1.00 94.56 96 LYS A N 1
ATOM 784 C CA . LYS A 1 96 ? -8.557 7.797 -15.247 1.00 94.56 96 LYS A CA 1
ATOM 785 C C . LYS A 1 96 ? -7.886 8.421 -14.023 1.00 94.56 96 LYS A C 1
ATOM 787 O O . LYS A 1 96 ? -7.676 9.632 -13.961 1.00 94.56 96 LYS A O 1
ATOM 792 N N . LEU A 1 97 ? -7.480 7.574 -13.079 1.00 94.75 97 LEU A N 1
ATOM 793 C CA . LEU A 1 97 ? -6.700 8.004 -11.922 1.00 94.75 97 LEU A CA 1
ATOM 794 C C . LEU A 1 97 ? -5.340 8.556 -12.376 1.00 94.75 97 LEU A C 1
ATOM 796 O O . LEU A 1 97 ? -4.566 7.873 -13.042 1.00 94.75 97 LEU A O 1
ATOM 800 N N . HIS A 1 98 ? -5.052 9.798 -11.998 1.00 94.25 98 HIS A N 1
ATOM 801 C CA . HIS A 1 98 ? -3.745 10.439 -12.172 1.00 94.25 98 HIS A CA 1
ATOM 802 C C . HIS A 1 98 ? -2.888 10.337 -10.897 1.00 94.25 98 HIS A C 1
ATOM 804 O O . HIS A 1 98 ? -3.359 9.922 -9.838 1.00 94.25 98 HIS A O 1
ATOM 810 N N . MET A 1 99 ? -1.634 10.794 -10.966 1.00 95.94 99 MET A N 1
ATOM 811 C CA . MET A 1 99 ? -0.669 10.713 -9.854 1.00 95.94 99 MET A CA 1
ATOM 812 C C . MET A 1 99 ? -1.125 11.380 -8.544 1.00 95.94 99 MET A C 1
ATOM 814 O O . MET A 1 99 ? -0.660 11.008 -7.469 1.00 95.94 99 MET A O 1
ATOM 818 N N . GLY A 1 100 ? -2.059 12.332 -8.611 1.00 94.56 100 GLY A N 1
ATOM 819 C CA . GLY A 1 100 ? -2.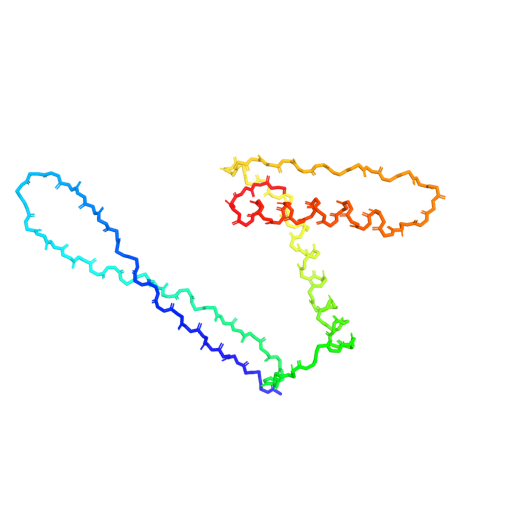666 12.944 -7.426 1.00 94.56 100 GLY A CA 1
ATOM 820 C C . GLY A 1 100 ? -3.516 11.947 -6.637 1.00 94.56 100 GLY A C 1
ATOM 821 O O . GLY A 1 100 ? -3.352 11.836 -5.425 1.00 94.56 100 GLY A O 1
ATOM 822 N N . HIS A 1 101 ? -4.337 11.152 -7.331 1.00 95.62 101 HIS A N 1
ATOM 823 C CA . HIS A 1 101 ? -5.093 10.059 -6.716 1.00 95.62 101 HIS A CA 1
ATOM 824 C C . HIS A 1 101 ? -4.159 9.018 -6.105 1.00 95.62 101 HIS A C 1
ATOM 826 O O . HIS A 1 101 ? -4.354 8.618 -4.960 1.00 95.62 101 HIS A O 1
ATOM 832 N N . VAL A 1 102 ? -3.106 8.639 -6.842 1.00 96.06 102 VAL A N 1
ATOM 833 C CA . VAL A 1 102 ? -2.093 7.694 -6.349 1.00 96.06 102 VAL A CA 1
ATOM 834 C C . VAL A 1 102 ? -1.531 8.184 -5.017 1.00 96.06 102 VAL A C 1
ATOM 836 O O . VAL A 1 102 ? -1.573 7.448 -4.039 1.00 96.06 102 VAL A O 1
ATOM 839 N N . ARG A 1 103 ? -1.103 9.450 -4.930 1.00 96.19 103 ARG A N 1
ATOM 840 C CA . ARG A 1 103 ? -0.556 10.022 -3.692 1.00 96.19 103 ARG A CA 1
ATOM 841 C C . ARG A 1 103 ? -1.530 9.929 -2.516 1.00 96.19 103 ARG A C 1
ATOM 843 O O . ARG A 1 103 ? -1.124 9.497 -1.440 1.00 96.19 103 ARG A O 1
ATOM 850 N N . VAL A 1 104 ? -2.784 10.342 -2.703 1.00 96.12 104 VAL A N 1
ATOM 851 C CA . VAL A 1 104 ? -3.785 10.349 -1.622 1.00 96.12 104 VAL A CA 1
ATOM 852 C C . VAL A 1 104 ? -4.064 8.925 -1.135 1.00 96.12 104 VAL A C 1
ATOM 854 O O . VAL A 1 104 ? -4.024 8.675 0.068 1.00 96.12 104 VAL A O 1
ATOM 857 N N . TYR A 1 105 ? -4.252 7.970 -2.050 1.00 97.00 105 TYR A N 1
ATOM 858 C CA . TYR A 1 105 ? -4.530 6.579 -1.682 1.00 97.00 105 TYR A CA 1
ATOM 859 C C . TYR A 1 105 ? -3.329 5.872 -1.061 1.00 97.00 105 TYR A C 1
ATOM 861 O O . TYR A 1 105 ? -3.500 5.122 -0.103 1.00 97.00 105 TYR A O 1
ATOM 869 N N . THR A 1 106 ? -2.110 6.148 -1.532 1.00 97.19 106 THR A N 1
ATOM 870 C CA . THR A 1 106 ? -0.895 5.580 -0.935 1.00 97.19 106 THR A CA 1
ATOM 871 C C . THR A 1 106 ? -0.699 6.044 0.508 1.00 97.19 106 THR A C 1
ATOM 873 O O . THR A 1 106 ? -0.294 5.242 1.345 1.00 97.19 106 THR A O 1
ATOM 876 N N . ILE A 1 107 ? -1.009 7.305 0.834 1.00 97.44 107 ILE A N 1
ATOM 877 C CA . ILE A 1 107 ? -0.910 7.802 2.216 1.00 97.44 107 ILE A CA 1
ATOM 878 C C . ILE A 1 107 ? -1.891 7.052 3.122 1.00 97.44 107 ILE A C 1
ATOM 880 O O . ILE A 1 107 ? -1.497 6.551 4.176 1.00 97.44 107 ILE A O 1
ATOM 884 N N . SER A 1 108 ? -3.152 6.935 2.705 1.00 97.38 108 SER A N 1
ATOM 885 C CA . SER A 1 108 ? -4.166 6.209 3.471 1.00 97.38 108 SER A CA 1
ATOM 886 C C . SER A 1 108 ? -3.815 4.726 3.645 1.00 97.38 108 SER A C 1
ATOM 888 O O . SER A 1 108 ? -3.914 4.216 4.761 1.00 97.38 108 SER A O 1
ATOM 890 N N . ASP A 1 109 ? -3.334 4.046 2.598 1.00 95.62 109 ASP A N 1
ATOM 891 C CA . ASP A 1 109 ? -2.891 2.644 2.674 1.00 95.62 109 ASP A CA 1
ATOM 892 C C . ASP A 1 109 ? -1.683 2.472 3.613 1.00 95.62 109 ASP A C 1
ATOM 894 O O . ASP A 1 109 ? -1.665 1.559 4.440 1.00 95.62 109 ASP A O 1
ATOM 898 N N . ALA A 1 110 ? -0.708 3.387 3.572 1.00 96.88 110 ALA A N 1
ATOM 899 C CA . ALA A 1 110 ? 0.449 3.350 4.465 1.00 96.88 110 ALA A CA 1
ATOM 900 C C . ALA A 1 110 ? 0.040 3.464 5.944 1.00 96.88 110 ALA A C 1
ATOM 902 O O . ALA A 1 110 ? 0.507 2.686 6.782 1.00 96.88 110 ALA A O 1
ATOM 903 N N . VAL A 1 111 ? -0.869 4.393 6.264 1.00 96.94 111 VAL A N 1
ATOM 904 C CA . VAL A 1 111 ? -1.407 4.551 7.623 1.00 96.94 111 VAL A CA 1
ATOM 905 C C . VAL A 1 111 ? -2.197 3.310 8.038 1.00 96.94 111 VAL A C 1
ATOM 907 O O . VAL A 1 111 ? -1.982 2.794 9.135 1.00 96.94 111 VAL A O 1
ATOM 910 N N . ALA A 1 112 ? -3.056 2.783 7.163 1.00 94.69 112 ALA A N 1
ATOM 911 C CA . ALA A 1 112 ? -3.837 1.580 7.434 1.00 94.69 112 ALA A CA 1
ATOM 912 C C . ALA A 1 112 ? -2.939 0.373 7.760 1.00 94.69 112 ALA A C 1
ATOM 914 O O . ALA A 1 112 ? -3.115 -0.287 8.788 1.00 94.69 112 ALA A O 1
ATOM 915 N N . ARG A 1 113 ? -1.904 0.123 6.949 1.00 93.56 113 ARG A N 1
ATOM 916 C CA . ARG A 1 113 ? -0.939 -0.964 7.189 1.00 93.56 113 ARG A CA 1
ATOM 917 C C . ARG A 1 113 ? -0.162 -0.770 8.482 1.00 93.56 113 ARG A C 1
ATOM 919 O O . ARG A 1 113 ? -0.007 -1.724 9.244 1.00 93.56 113 ARG A O 1
ATOM 926 N N . PHE A 1 114 ? 0.304 0.448 8.751 1.00 96.12 114 PHE A N 1
ATOM 927 C CA . PHE A 1 114 ? 1.013 0.767 9.990 1.00 96.12 114 PHE A CA 1
ATOM 928 C C . PHE A 1 114 ? 0.172 0.434 11.225 1.00 96.12 114 PHE A C 1
ATOM 930 O O . PHE A 1 114 ? 0.636 -0.228 12.153 1.00 96.12 114 PHE A O 1
ATOM 937 N N . GLN A 1 115 ? -1.092 0.832 11.206 1.00 94.88 115 GLN A N 1
ATOM 938 C CA . GLN A 1 115 ? -2.014 0.631 12.313 1.00 94.88 115 GLN A CA 1
ATOM 939 C C . GLN A 1 115 ? -2.420 -0.843 12.474 1.00 94.88 115 GLN A C 1
ATOM 941 O O . GLN A 1 115 ? -2.467 -1.346 13.600 1.00 94.88 115 GLN A O 1
ATOM 946 N N . LYS A 1 116 ? -2.579 -1.580 11.365 1.00 90.62 116 LYS A N 1
ATOM 947 C CA . LYS A 1 116 ? -2.770 -3.040 11.371 1.00 90.62 116 LYS A CA 1
ATOM 948 C C . LYS A 1 116 ? -1.586 -3.762 12.028 1.00 90.62 116 LYS A C 1
ATOM 950 O O . LYS A 1 116 ? -1.790 -4.624 12.886 1.00 90.62 116 LYS A O 1
ATOM 955 N N . MET A 1 117 ? -0.352 -3.365 11.695 1.00 92.62 117 MET A N 1
ATOM 956 C CA . MET A 1 117 ? 0.878 -3.896 12.309 1.00 92.62 117 MET A CA 1
ATOM 957 C C . MET A 1 117 ? 0.998 -3.558 13.803 1.00 92.62 117 MET A C 1
ATOM 959 O O . MET A 1 117 ? 1.609 -4.317 14.551 1.00 92.62 117 MET A O 1
ATOM 963 N N . ARG A 1 118 ? 0.382 -2.461 14.264 1.00 92.44 118 ARG A N 1
ATOM 964 C CA . ARG A 1 118 ? 0.295 -2.097 15.690 1.00 92.44 118 ARG A CA 1
ATOM 965 C C . ARG A 1 118 ? -0.772 -2.862 16.473 1.00 92.44 118 ARG A C 1
ATOM 967 O O . ARG A 1 118 ? -0.969 -2.583 17.652 1.00 92.44 118 ARG A O 1
ATOM 974 N N . GLY A 1 119 ? -1.451 -3.821 15.849 1.00 90.00 119 GLY A N 1
ATOM 975 C CA . GLY A 1 119 ? -2.455 -4.636 16.524 1.00 90.00 119 GLY A CA 1
ATOM 976 C C . GLY A 1 119 ? -3.878 -4.088 16.419 1.00 90.00 119 GLY A C 1
ATOM 977 O O . GLY A 1 119 ? -4.791 -4.716 16.949 1.00 90.00 119 GLY A O 1
ATOM 978 N N . MET A 1 120 ? -4.111 -2.987 15.700 1.00 90.81 120 MET A N 1
ATOM 979 C CA . MET A 1 120 ? -5.465 -2.462 15.503 1.00 90.81 120 MET A CA 1
ATOM 980 C C . MET A 1 120 ? -6.210 -3.222 14.404 1.00 9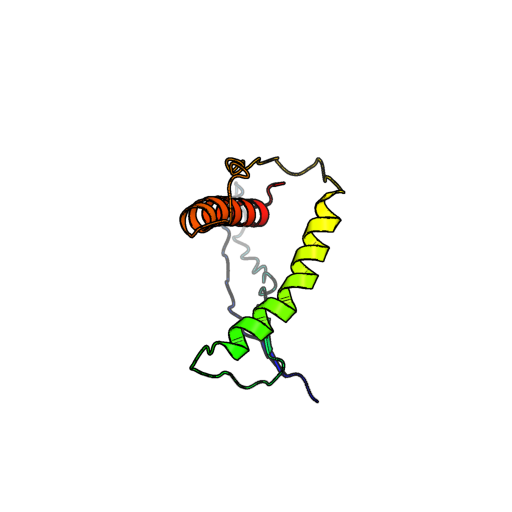0.81 120 MET A C 1
ATOM 982 O O . MET A 1 120 ? -5.594 -3.871 13.554 1.00 90.81 120 MET A O 1
ATOM 986 N N . GLN A 1 121 ? -7.536 -3.168 14.463 1.00 90.06 121 GLN A N 1
ATOM 987 C CA . GLN A 1 121 ? -8.436 -3.665 13.432 1.00 90.06 121 GLN A CA 1
ATOM 988 C C . GLN A 1 121 ? -8.773 -2.505 12.498 1.00 90.06 121 GLN A C 1
ATOM 990 O O . GLN A 1 121 ? -9.544 -1.618 12.867 1.00 90.06 121 GLN A O 1
ATOM 995 N N . VAL A 1 122 ? -8.124 -2.508 11.334 1.00 89.00 122 VAL A N 1
ATOM 996 C CA . VAL A 1 122 ? -8.303 -1.522 10.263 1.00 89.00 122 VAL A CA 1
ATOM 997 C C . VAL A 1 122 ? -9.179 -2.102 9.174 1.00 89.00 122 VAL A C 1
ATOM 999 O O . VAL A 1 122 ? -8.898 -3.266 8.805 1.00 89.00 122 VAL A O 1
#

Organism: NCBI:txid269412

Secondary structure (DSSP, 8-state):
---EEEEE-------------SS---------PPP--EEEEESSS---SS--HHHHHHHHHHHHHHHHHHHHGGGS--TTSPB----PPPPPSSS---HHHHHHHHHHHHHHHHHHHTT-B-

Sequence (122 aa):
MQSVCQRVGTCSSCLKRQLNGLLGLIKWQRKVVPACVRTIYSETGKWEKTYGLETRKRVESWWLPRIKDEFCRISETDKSRPKFYVLSMFPYPSGKLHMGHVRVYTISDAVARFQKMRGMQV

Foldseek 3Di:
DDWDKDWDFDQDQDDDDDDDDDDDDDDPDRPRDPGPTDIDTDRVPDDDPDCDPVNVVVVCVVCVVVVVVVVVVLVPDPPPAAADDQDFDDDDPPDDDDVVNVVRVVVSVVVVVVVVVVRHSD

Radius of gyration: 22.45 Å; chains: 1; bounding box: 38×39×67 Å

pLDDT: mean 73.87, std 22.76, range [33.75, 97.44]